Protein AF-A0A1L9W083-F1 (afdb_monomer)

Foldseek 3Di:
DPDPDDFDWDWAQLQDDPVQFDDDPNDTPDGHDSPRIDTDGLCNNLLSQCVVCVPVDCSNVVSVVVDPDPPVVNVVVVVCVVVVD

Nearest PDB structures (foldseek):
  4fev-assembly1_A  TM=6.764E-01  e=7.994E-02  Acinetobacter baumannii AYE
  4few-assembly7_B  TM=6.970E-01  e=1.121E-01  Acinetobacter baumannii AYE
  4feu-assembly3_C  TM=6.901E-01  e=1.283E-01  Acinetobacter baumannii AYE
  4gkh-assembly17_I  TM=6.845E-01  e=1.572E-01  Acinetobacter baumannii AYE
  4fex-assembly3_C  TM=6.445E-01  e=2.204E-01  Acinetobacter baumannii AYE

Sequence (85 aa):
MPSQYKHRNIFTHGDLRLANIKVKDGHVTGILDWEFSGWYPEYCEFAKALHIWKWRNDWTDYMVQIFKPYCAEYGAYQFLTEVLW

pLDDT: mean 88.89, std 10.41, range [39.16, 97.94]

InterPro domains:
  IPR002575 Aminoglycoside phosphotransferase [PF01636] (7-79)
  IPR011009 Protein kinase-like domain superfamily [SSF56112] (8-77)
  IPR051678 Aminoglycoside Phosphotransferase Enzymes [PTHR21310] (5-67)

Secondary structure (DSSP, 8-state):
---S--PPEEEE-S---GGGEEEETTEEEEE--GGG-EEEETHHHHHHHHHHHTTSSTHHHHHHHHS---HHHHHHHHHHHHHH-

Structure (mmCIF, N/CA/C/O backbone):
data_AF-A0A1L9W083-F1
#
_entry.id   AF-A0A1L9W083-F1
#
loop_
_atom_site.group_PDB
_atom_site.id
_atom_site.type_symbol
_atom_site.label_atom_id
_atom_site.label_alt_id
_atom_site.label_comp_id
_atom_site.label_asym_id
_atom_site.label_entity_id
_atom_site.label_seq_id
_atom_site.pdbx_PDB_ins_code
_atom_site.Cartn_x
_atom_site.Cartn_y
_atom_site.Cartn_z
_atom_site.occupancy
_atom_site.B_iso_or_equiv
_atom_site.auth_seq_id
_atom_site.auth_comp_id
_atom_site.auth_asym_id
_atom_site.auth_atom_id
_atom_site.pdbx_PDB_model_num
ATOM 1 N N . MET A 1 1 ? 15.630 1.824 -15.700 1.00 39.16 1 MET A N 1
ATOM 2 C CA . MET A 1 1 ? 15.817 0.387 -15.993 1.00 39.16 1 MET A CA 1
ATOM 3 C C . MET A 1 1 ? 14.667 -0.352 -15.334 1.00 39.16 1 MET A C 1
ATOM 5 O O . MET A 1 1 ? 14.522 -0.162 -14.130 1.00 39.16 1 MET A O 1
ATOM 9 N N . PRO A 1 2 ? 13.827 -1.119 -16.054 1.00 48.91 2 PRO A N 1
ATOM 10 C CA . PRO A 1 2 ? 12.915 -2.027 -15.370 1.00 48.91 2 PRO A CA 1
ATOM 11 C C . PRO A 1 2 ? 13.796 -2.976 -14.560 1.00 48.91 2 PRO A C 1
ATOM 13 O O . PRO A 1 2 ? 14.774 -3.514 -15.086 1.00 48.91 2 PRO A O 1
ATOM 16 N N . SER A 1 3 ? 13.548 -3.064 -13.259 1.00 56.31 3 SER A N 1
ATOM 17 C CA . SER A 1 3 ? 14.373 -3.868 -12.371 1.00 56.31 3 SER A CA 1
ATOM 18 C C . SER A 1 3 ? 14.357 -5.321 -12.868 1.00 56.31 3 SER A C 1
ATOM 20 O O . SER A 1 3 ? 13.319 -5.846 -13.258 1.00 56.31 3 SER A O 1
ATOM 22 N N . GLN A 1 4 ? 15.513 -5.990 -12.887 1.00 57.97 4 GLN A N 1
ATOM 23 C CA . GLN A 1 4 ? 15.640 -7.412 -13.260 1.00 57.97 4 GLN A CA 1
ATOM 24 C C . GLN A 1 4 ? 14.938 -8.359 -12.258 1.00 57.97 4 GLN A C 1
ATOM 26 O O . GLN A 1 4 ? 15.126 -9.574 -12.297 1.00 57.97 4 GLN A O 1
ATOM 31 N N . TYR A 1 5 ? 14.138 -7.816 -11.339 1.00 68.69 5 TYR A N 1
ATOM 32 C CA . TYR A 1 5 ? 13.434 -8.554 -10.310 1.00 68.69 5 TYR A CA 1
ATOM 33 C C . TYR A 1 5 ? 12.050 -8.945 -10.812 1.00 68.69 5 TYR A C 1
ATOM 35 O O . TYR A 1 5 ? 11.220 -8.110 -11.165 1.00 68.69 5 TYR A O 1
ATOM 43 N N . LYS A 1 6 ? 11.790 -10.252 -10.822 1.00 84.00 6 LYS A N 1
ATOM 44 C CA . LYS A 1 6 ? 10.454 -10.781 -11.068 1.00 84.00 6 LYS A CA 1
ATOM 45 C C . LYS A 1 6 ? 9.560 -10.419 -9.883 1.00 84.00 6 LYS A C 1
ATOM 47 O O . LYS A 1 6 ? 9.689 -11.007 -8.811 1.00 84.00 6 LYS A O 1
ATOM 52 N N . HIS A 1 7 ? 8.653 -9.474 -10.093 1.00 89.69 7 HIS A N 1
ATOM 53 C CA . HIS A 1 7 ? 7.618 -9.135 -9.120 1.00 89.69 7 HIS A CA 1
ATOM 54 C C . HIS A 1 7 ? 6.490 -10.159 -9.172 1.00 89.69 7 HIS A C 1
ATOM 56 O O . HIS A 1 7 ? 6.124 -10.650 -10.243 1.00 89.69 7 HIS A O 1
ATOM 62 N N . ARG A 1 8 ? 5.935 -10.501 -8.009 1.00 92.62 8 ARG A N 1
ATOM 63 C CA . ARG A 1 8 ? 4.723 -11.326 -7.947 1.00 92.62 8 ARG A CA 1
ATOM 64 C C . ARG A 1 8 ? 3.515 -10.461 -8.277 1.00 92.62 8 ARG A C 1
ATOM 66 O O . ARG A 1 8 ? 3.424 -9.338 -7.793 1.00 92.62 8 ARG A O 1
ATOM 73 N N . ASN A 1 9 ? 2.580 -11.008 -9.046 1.00 94.38 9 ASN A N 1
ATOM 74 C CA . ASN A 1 9 ? 1.262 -10.406 -9.198 1.00 94.38 9 ASN A CA 1
ATOM 75 C C . ASN A 1 9 ? 0.405 -10.829 -8.009 1.00 94.38 9 ASN A C 1
ATOM 77 O O . ASN A 1 9 ? 0.208 -12.023 -7.781 1.00 94.38 9 ASN A O 1
ATOM 81 N N . ILE A 1 10 ? -0.075 -9.852 -7.252 1.00 94.81 10 ILE A N 1
ATOM 82 C CA . ILE A 1 10 ? -0.927 -10.053 -6.083 1.00 94.81 10 ILE A CA 1
ATOM 83 C C . ILE A 1 10 ? -2.180 -9.197 -6.227 1.00 94.81 10 ILE A C 1
ATOM 85 O O . ILE A 1 10 ? -2.205 -8.242 -7.004 1.00 9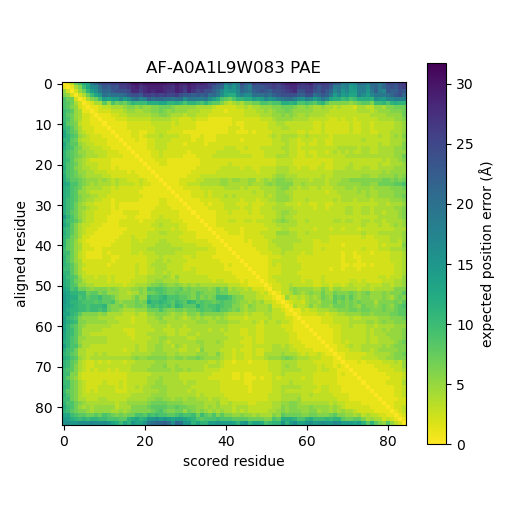4.81 10 ILE A O 1
ATOM 89 N N . PHE A 1 11 ? -3.218 -9.534 -5.472 1.00 96.44 11 PHE A N 1
ATOM 90 C CA . PHE A 1 11 ? -4.381 -8.670 -5.360 1.00 96.44 11 PHE A CA 1
ATOM 91 C C . PHE A 1 11 ? -4.038 -7.496 -4.434 1.00 96.44 11 PHE A C 1
ATOM 93 O O . PHE A 1 11 ? -3.837 -7.688 -3.236 1.00 96.44 11 PHE A O 1
ATOM 100 N N . THR A 1 12 ? -3.898 -6.304 -5.005 1.00 95.56 12 THR A N 1
ATOM 101 C CA . THR A 1 12 ? -3.586 -5.061 -4.289 1.00 95.56 12 THR A CA 1
ATOM 102 C C . THR A 1 12 ? -4.873 -4.295 -4.003 1.00 95.56 12 THR A C 1
ATOM 104 O O . THR A 1 12 ? -5.798 -4.325 -4.816 1.00 95.56 12 THR A O 1
ATOM 107 N N . HIS A 1 13 ? -4.906 -3.560 -2.899 1.00 95.88 13 HIS A N 1
ATOM 108 C CA . HIS A 1 13 ? -5.982 -2.656 -2.518 1.00 95.88 13 HIS A CA 1
ATOM 109 C C . HIS A 1 13 ? -6.054 -1.422 -3.429 1.00 95.88 13 HIS A C 1
ATOM 111 O O . HIS A 1 13 ? -7.129 -1.041 -3.877 1.00 95.88 13 HIS A O 1
ATOM 117 N N . GLY A 1 14 ? -4.909 -0.805 -3.736 1.00 93.19 14 GLY A N 1
ATOM 118 C CA . GLY A 1 14 ? -4.826 0.319 -4.677 1.00 93.19 14 GLY A CA 1
ATOM 119 C C . GLY A 1 14 ? -5.133 1.709 -4.100 1.00 93.19 14 GLY A C 1
ATOM 120 O O . GLY A 1 14 ? -4.724 2.690 -4.719 1.00 93.19 14 GLY A O 1
ATOM 121 N N . ASP A 1 15 ? -5.766 1.798 -2.925 1.00 93.25 15 ASP A N 1
ATOM 122 C CA . ASP A 1 15 ? -5.936 3.039 -2.138 1.00 93.25 15 ASP A CA 1
ATOM 123 C C . ASP A 1 15 ? -5.768 2.814 -0.616 1.00 93.25 15 ASP A C 1
ATOM 125 O O . ASP A 1 15 ? -6.654 3.097 0.196 1.00 93.25 15 ASP A O 1
ATOM 129 N N . LEU A 1 16 ? -4.671 2.173 -0.193 1.00 91.56 16 LEU A N 1
ATOM 130 C CA . LEU A 1 16 ? -4.483 1.817 1.219 1.00 91.56 16 LEU A CA 1
ATOM 131 C C . LEU A 1 16 ? -4.058 3.031 2.064 1.00 91.56 16 LEU A C 1
ATOM 133 O O . LEU A 1 16 ? -2.878 3.369 2.189 1.00 91.56 16 LEU A O 1
ATOM 137 N N . ARG A 1 17 ? -5.049 3.683 2.674 1.00 89.94 17 ARG A N 1
ATOM 138 C CA . ARG A 1 17 ? -4.894 4.855 3.550 1.00 89.94 17 ARG A CA 1
ATOM 139 C C . ARG A 1 17 ? -5.451 4.570 4.937 1.00 89.94 17 ARG A C 1
ATOM 141 O O . ARG A 1 17 ? -6.350 3.749 5.081 1.00 89.94 17 ARG A O 1
ATOM 148 N N . LEU A 1 18 ? -5.007 5.333 5.939 1.00 89.50 18 LEU A N 1
ATOM 149 C CA . LEU A 1 18 ? -5.543 5.265 7.309 1.00 89.50 18 LEU A CA 1
ATOM 150 C C . LEU A 1 18 ? -7.079 5.328 7.362 1.00 89.50 18 LEU A C 1
ATOM 152 O O . LEU A 1 18 ? -7.694 4.595 8.128 1.00 89.50 18 LEU A O 1
ATOM 156 N N . ALA A 1 19 ? -7.704 6.159 6.519 1.00 91.62 19 ALA A N 1
ATOM 157 C CA . ALA A 1 19 ? -9.163 6.292 6.447 1.00 91.62 19 ALA A CA 1
ATOM 158 C C . ALA A 1 19 ? -9.881 4.982 6.059 1.00 91.62 19 ALA A C 1
ATOM 160 O O . ALA A 1 19 ? -11.021 4.757 6.474 1.00 91.62 19 ALA A O 1
ATOM 161 N N . ASN A 1 20 ? -9.185 4.106 5.330 1.00 95.56 20 ASN A N 1
ATOM 162 C CA . ASN A 1 20 ? -9.695 2.845 4.802 1.00 95.56 20 ASN A CA 1
ATOM 163 C C . ASN A 1 20 ? -9.369 1.649 5.713 1.00 95.56 20 ASN A C 1
ATOM 165 O O . ASN A 1 20 ? -9.736 0.520 5.399 1.00 95.56 20 ASN A O 1
ATOM 169 N N . ILE A 1 21 ? -8.733 1.871 6.870 1.00 95.38 21 ILE A N 1
ATOM 170 C CA . ILE A 1 21 ? -8.400 0.820 7.839 1.00 95.38 21 ILE A CA 1
ATOM 171 C C . ILE A 1 21 ? -9.240 1.010 9.102 1.00 95.38 21 ILE A C 1
ATOM 173 O O . ILE A 1 21 ? -9.200 2.049 9.762 1.00 95.38 21 ILE A O 1
ATOM 177 N N . LYS A 1 22 ? -10.010 -0.015 9.471 1.00 97.81 22 LYS A N 1
ATOM 178 C CA . LYS A 1 22 ? -10.765 -0.043 10.727 1.00 97.81 22 LYS A CA 1
ATOM 179 C C . LYS A 1 22 ? -9.929 -0.704 11.811 1.00 97.81 22 LYS A C 1
ATOM 181 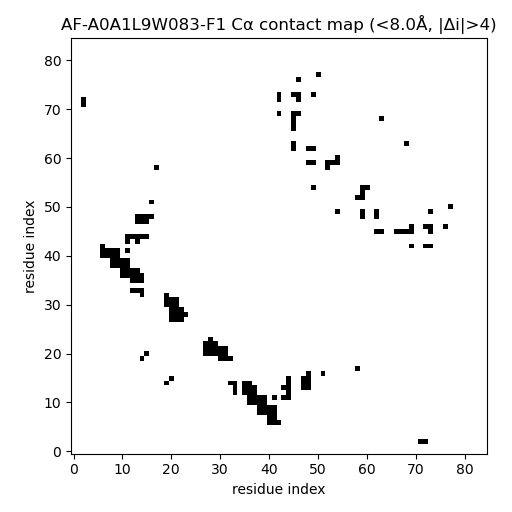O O . LYS A 1 22 ? -9.411 -1.802 11.616 1.00 97.81 22 LYS A O 1
ATOM 186 N N . VAL A 1 23 ? -9.834 -0.039 12.959 1.00 97.12 23 VAL A N 1
ATOM 187 C CA . VAL A 1 23 ? -9.118 -0.526 14.141 1.00 97.12 23 VAL A CA 1
ATOM 188 C C . VAL A 1 23 ? -10.070 -0.537 15.331 1.00 97.12 23 VAL A C 1
ATOM 190 O O . VAL A 1 23 ? -10.802 0.427 15.552 1.00 97.12 23 VAL A O 1
ATOM 193 N N . LYS A 1 24 ? -10.063 -1.626 16.099 1.00 97.75 24 LYS A N 1
ATOM 194 C CA . LYS A 1 24 ? -10.776 -1.751 17.373 1.00 97.75 24 LYS A CA 1
ATOM 195 C C . LYS A 1 24 ? -9.865 -2.452 18.374 1.00 97.75 24 LYS A C 1
ATOM 197 O O . LYS A 1 24 ? -9.276 -3.474 18.039 1.00 97.75 24 LYS A O 1
ATOM 202 N N . ASP A 1 25 ? -9.730 -1.888 19.572 1.00 97.44 25 ASP A N 1
ATOM 203 C CA . ASP A 1 25 ? -8.922 -2.457 20.662 1.00 97.44 25 ASP A CA 1
ATOM 204 C C . ASP A 1 25 ? -7.484 -2.813 20.225 1.00 97.44 25 ASP A C 1
ATOM 206 O O . ASP A 1 25 ? -6.960 -3.874 20.551 1.00 97.44 25 ASP A O 1
ATOM 210 N N . GLY A 1 26 ? -6.860 -1.950 19.412 1.00 94.88 26 GLY A N 1
ATOM 211 C CA . GLY A 1 26 ? -5.499 -2.142 18.888 1.00 94.88 26 GLY A CA 1
ATOM 212 C C . GLY A 1 26 ? -5.368 -3.126 17.718 1.00 94.88 26 GLY A C 1
ATOM 213 O O . GLY A 1 26 ? -4.263 -3.323 17.221 1.00 94.88 26 GLY A O 1
ATOM 214 N N . HIS A 1 27 ? -6.467 -3.716 17.244 1.00 95.75 27 HIS A N 1
ATOM 215 C CA . HIS A 1 27 ? -6.460 -4.713 16.174 1.00 95.75 27 HIS A CA 1
ATOM 216 C C . HIS A 1 27 ? -7.147 -4.191 14.914 1.00 95.75 27 HIS A C 1
ATOM 218 O O . HIS A 1 27 ? -8.191 -3.538 14.990 1.00 95.75 27 HIS A O 1
ATOM 224 N N . VAL A 1 28 ? -6.587 -4.517 13.746 1.00 95.75 28 VAL A N 1
ATOM 225 C CA . VAL A 1 28 ? -7.248 -4.265 12.459 1.00 95.75 28 VAL A CA 1
ATOM 226 C C . VAL A 1 28 ? -8.474 -5.169 12.355 1.00 95.75 28 VAL A C 1
ATOM 228 O O . VAL A 1 28 ? -8.359 -6.390 12.410 1.00 95.75 28 VAL A O 1
ATOM 231 N N . THR A 1 29 ? -9.650 -4.567 12.205 1.00 97.94 29 THR A N 1
ATOM 232 C CA . THR A 1 29 ? -10.935 -5.275 12.094 1.00 97.94 29 THR A CA 1
ATOM 233 C C . THR A 1 29 ? -11.498 -5.280 10.681 1.00 97.94 29 THR A C 1
ATOM 235 O O . THR A 1 29 ? -12.414 -6.047 10.393 1.00 97.94 29 THR A O 1
ATOM 238 N N . GLY A 1 30 ? -10.954 -4.454 9.788 1.00 97.50 30 GLY A N 1
ATOM 239 C CA . GLY A 1 30 ? -11.358 -4.441 8.392 1.00 97.50 30 GLY A CA 1
ATOM 240 C C . GLY A 1 30 ? -10.552 -3.470 7.544 1.00 97.50 30 GLY A C 1
ATOM 241 O O . GLY A 1 30 ? -9.992 -2.494 8.047 1.00 97.50 30 GLY A O 1
ATOM 242 N N . ILE A 1 31 ? -10.539 -3.753 6.246 1.00 97.25 31 ILE A N 1
ATOM 243 C CA . ILE A 1 31 ? -10.039 -2.871 5.191 1.00 97.25 31 ILE A CA 1
ATOM 244 C C . ILE A 1 31 ? -11.237 -2.558 4.296 1.00 97.25 31 ILE A C 1
ATOM 246 O O . ILE A 1 31 ? -11.937 -3.474 3.856 1.00 97.25 31 ILE A O 1
ATOM 250 N N . LEU A 1 32 ? -11.506 -1.275 4.099 1.00 97.75 32 LEU A N 1
ATOM 251 C CA . LEU A 1 32 ? -12.649 -0.747 3.360 1.00 97.75 32 LEU A CA 1
ATOM 252 C C . LEU A 1 32 ? -12.196 -0.164 2.022 1.00 97.75 32 LEU A C 1
ATOM 254 O O . LEU A 1 32 ? -11.016 0.092 1.854 1.00 97.75 32 LEU A O 1
ATOM 258 N N . ASP A 1 33 ? -13.157 0.132 1.147 1.00 96.81 33 ASP A N 1
ATOM 259 C CA . ASP A 1 33 ? -12.941 0.926 -0.073 1.00 96.81 33 ASP A CA 1
ATOM 260 C C . ASP A 1 33 ? -12.072 0.249 -1.154 1.00 96.81 33 ASP A C 1
ATOM 262 O O . ASP A 1 33 ? -11.063 0.760 -1.635 1.00 96.81 33 ASP A O 1
ATOM 266 N N . TRP A 1 34 ? -12.503 -0.949 -1.560 1.00 97.19 34 TRP A N 1
ATOM 267 C CA . TRP A 1 34 ? -11.811 -1.805 -2.530 1.00 97.19 34 TRP A CA 1
ATOM 268 C C . TRP A 1 34 ? -12.055 -1.427 -4.004 1.00 97.19 34 TRP A C 1
ATOM 270 O O . TRP A 1 34 ? -11.746 -2.221 -4.893 1.00 97.19 34 TRP A O 1
ATOM 280 N N . GLU A 1 35 ? -12.621 -0.260 -4.313 1.00 97.31 35 GLU A N 1
ATOM 281 C CA . GLU A 1 35 ? -13.014 0.089 -5.690 1.00 97.31 35 GLU A CA 1
ATOM 282 C C . GLU A 1 35 ? -11.826 0.211 -6.665 1.00 97.31 35 GLU A C 1
ATOM 284 O O . GLU A 1 35 ? -11.972 -0.048 -7.859 1.00 97.31 35 GLU A O 1
ATOM 289 N N . PHE A 1 36 ? -10.629 0.516 -6.150 1.00 94.06 36 PHE A N 1
ATOM 290 C CA . PHE A 1 36 ? -9.379 0.591 -6.922 1.00 94.06 36 PHE A CA 1
ATOM 291 C C . PHE A 1 36 ? -8.543 -0.692 -6.884 1.00 94.06 36 PHE A C 1
ATOM 293 O O . PHE A 1 36 ? -7.399 -0.709 -7.362 1.00 94.06 36 PHE A O 1
ATO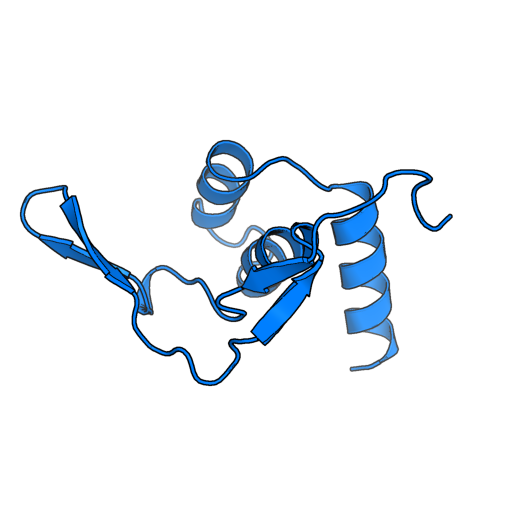M 300 N N . SER A 1 37 ? -9.096 -1.759 -6.313 1.00 96.50 37 SER A N 1
ATOM 301 C CA . SER A 1 37 ? -8.381 -3.016 -6.153 1.00 96.50 37 SER A CA 1
ATOM 302 C C . SER A 1 37 ? -8.226 -3.779 -7.463 1.00 96.50 37 SER A C 1
ATOM 304 O O . SER A 1 37 ? -8.959 -3.592 -8.435 1.00 96.50 37 SER A O 1
ATOM 306 N N . GLY A 1 38 ? -7.226 -4.653 -7.508 1.00 97.00 38 GLY A N 1
ATOM 307 C CA . GLY A 1 38 ? -6.973 -5.474 -8.682 1.00 97.00 38 GLY A CA 1
ATOM 308 C C . GLY A 1 38 ? -5.680 -6.264 -8.591 1.00 97.00 38 GLY A C 1
ATOM 309 O O . GLY A 1 38 ? -4.933 -6.168 -7.620 1.00 97.00 38 GLY A O 1
ATOM 310 N N . TRP A 1 39 ? -5.414 -7.060 -9.624 1.00 97.00 39 TRP A N 1
ATOM 311 C CA . TRP A 1 39 ? -4.186 -7.842 -9.730 1.00 97.00 39 TRP A CA 1
ATOM 312 C C . TRP A 1 39 ? -3.073 -7.003 -10.348 1.00 97.00 39 TRP A C 1
ATOM 314 O O . TRP A 1 39 ? -3.092 -6.723 -11.546 1.00 97.00 39 TRP A O 1
ATOM 324 N N . TYR A 1 40 ? -2.088 -6.643 -9.533 1.00 94.88 40 TYR A N 1
ATOM 325 C CA . TYR A 1 40 ? -0.945 -5.834 -9.944 1.00 94.88 40 TYR A CA 1
ATOM 326 C C . TYR A 1 40 ? 0.353 -6.422 -9.383 1.00 94.88 40 TYR A C 1
ATOM 328 O O . TYR A 1 40 ? 0.319 -7.229 -8.446 1.00 94.88 40 TYR A O 1
ATOM 336 N N . PRO A 1 41 ? 1.516 -6.035 -9.928 1.00 95.00 41 PRO A N 1
ATOM 337 C CA . PRO A 1 41 ? 2.787 -6.313 -9.280 1.00 95.00 41 PRO A CA 1
ATOM 338 C C . PRO A 1 41 ? 2.789 -5.854 -7.814 1.00 95.00 41 PRO A C 1
ATOM 340 O O . PRO A 1 41 ? 2.293 -4.778 -7.493 1.00 95.00 41 PRO A O 1
ATOM 343 N N . GLU A 1 42 ? 3.387 -6.642 -6.924 1.00 92.06 42 GLU A N 1
ATOM 344 C CA . GLU A 1 42 ? 3.414 -6.384 -5.475 1.00 92.06 42 GLU A CA 1
ATOM 345 C C . GLU A 1 42 ? 3.986 -5.009 -5.083 1.00 92.06 42 GLU A C 1
ATOM 347 O O . GLU A 1 42 ? 3.578 -4.444 -4.071 1.00 92.06 42 GLU A O 1
ATOM 352 N N . TYR A 1 43 ? 4.863 -4.419 -5.905 1.00 92.75 43 TYR A N 1
ATOM 353 C CA . TYR A 1 43 ? 5.378 -3.066 -5.672 1.00 92.75 43 TYR A CA 1
ATOM 354 C C . TYR A 1 43 ? 4.311 -1.973 -5.837 1.00 92.75 43 TYR A C 1
ATOM 356 O O . TYR A 1 43 ? 4.503 -0.865 -5.337 1.00 92.75 43 TYR A O 1
ATOM 364 N N . CYS A 1 44 ? 3.213 -2.238 -6.556 1.00 94.00 44 CYS A N 1
ATOM 365 C CA . CYS A 1 44 ? 2.187 -1.236 -6.839 1.00 94.00 44 CYS A CA 1
ATOM 366 C C . CYS A 1 44 ? 1.494 -0.752 -5.565 1.00 94.00 44 CYS A C 1
ATOM 368 O O . CYS A 1 44 ? 1.228 0.443 -5.462 1.00 94.00 44 CYS A O 1
ATOM 370 N N . GLU A 1 45 ? 1.248 -1.635 -4.591 1.00 93.44 45 GLU A N 1
ATOM 371 C CA . GLU A 1 45 ? 0.660 -1.240 -3.304 1.00 93.44 45 GLU A CA 1
ATOM 372 C C . GLU A 1 45 ? 1.590 -0.277 -2.559 1.00 93.44 45 GLU A C 1
ATOM 374 O O . GLU A 1 45 ? 1.178 0.816 -2.179 1.00 93.44 45 GLU A O 1
ATOM 379 N N . PHE A 1 46 ? 2.876 -0.633 -2.451 1.00 91.50 46 PHE A N 1
ATOM 380 C CA . PHE A 1 46 ? 3.901 0.222 -1.853 1.00 91.50 46 PHE A CA 1
ATOM 381 C C . PHE A 1 46 ? 3.966 1.586 -2.554 1.00 91.50 46 PHE A C 1
ATOM 383 O O . PHE A 1 46 ? 3.840 2.628 -1.915 1.00 91.50 46 PHE A O 1
ATOM 390 N N . ALA A 1 47 ? 4.107 1.595 -3.882 1.00 92.38 47 ALA A N 1
ATOM 391 C CA . ALA A 1 47 ? 4.282 2.833 -4.630 1.00 92.38 47 ALA A CA 1
ATOM 392 C C . ALA A 1 47 ? 3.073 3.776 -4.505 1.00 92.38 47 ALA A C 1
ATOM 394 O O . ALA A 1 47 ? 3.248 4.983 -4.321 1.00 92.38 47 ALA A O 1
ATOM 395 N N . LYS A 1 48 ? 1.852 3.229 -4.556 1.00 91.00 48 LYS A N 1
ATOM 396 C CA . LYS A 1 48 ? 0.613 3.998 -4.393 1.00 91.00 48 LYS A CA 1
ATOM 397 C C . LYS A 1 48 ? 0.446 4.518 -2.966 1.00 91.00 48 LYS A C 1
ATOM 399 O O . LYS A 1 48 ? 0.196 5.711 -2.799 1.00 91.00 48 LYS A O 1
ATOM 404 N N . ALA A 1 49 ? 0.655 3.674 -1.953 1.00 89.19 49 ALA A N 1
ATOM 405 C CA . ALA A 1 49 ? 0.534 4.056 -0.545 1.00 89.19 49 ALA A CA 1
ATOM 406 C C . ALA A 1 49 ? 1.466 5.225 -0.171 1.00 89.19 49 ALA A C 1
ATOM 408 O O . ALA A 1 49 ? 1.040 6.157 0.516 1.00 89.19 49 ALA A O 1
ATOM 409 N N . LEU A 1 50 ? 2.709 5.223 -0.675 1.00 88.62 50 LEU A N 1
ATOM 410 C CA . LEU A 1 50 ? 3.658 6.325 -0.476 1.00 88.62 50 LEU A CA 1
ATOM 411 C C . LEU A 1 50 ? 3.274 7.577 -1.286 1.00 88.62 50 LEU A C 1
ATOM 413 O O . LEU A 1 50 ? 3.371 8.698 -0.780 1.00 88.62 50 LEU A O 1
ATOM 417 N N . HIS A 1 51 ? 2.810 7.408 -2.530 1.00 86.31 51 HIS A N 1
ATOM 418 C CA . HIS A 1 51 ? 2.450 8.533 -3.399 1.00 86.31 51 HIS A CA 1
ATOM 419 C C . HIS A 1 51 ? 1.261 9.338 -2.860 1.00 86.31 51 HIS A C 1
ATOM 421 O O . HIS A 1 51 ? 1.231 10.552 -3.032 1.00 86.31 51 HIS A O 1
ATOM 427 N N . ILE A 1 52 ? 0.291 8.693 -2.209 1.00 82.81 52 ILE A N 1
ATOM 428 C CA . ILE A 1 52 ? -0.898 9.365 -1.665 1.00 82.81 52 ILE A CA 1
ATOM 429 C C . ILE A 1 52 ? -0.513 10.468 -0.674 1.00 82.81 52 ILE A C 1
ATOM 431 O O . ILE A 1 52 ? -1.049 11.576 -0.732 1.00 82.81 52 ILE A O 1
ATOM 435 N N . TRP A 1 53 ? 0.400 10.162 0.251 1.00 79.62 53 TRP A N 1
ATOM 436 C CA . TRP A 1 53 ? 0.736 11.070 1.346 1.00 79.62 53 TRP A CA 1
ATOM 437 C C . TRP A 1 53 ? 2.008 11.874 1.096 1.00 79.62 53 TRP A C 1
ATOM 439 O O . TRP A 1 53 ? 2.178 12.897 1.752 1.00 79.62 53 TRP A O 1
ATOM 449 N N . LYS A 1 54 ? 2.869 11.481 0.143 1.00 78.19 54 LYS A N 1
ATOM 450 C CA . LYS A 1 54 ? 4.106 12.193 -0.242 1.00 78.19 54 LYS A CA 1
ATOM 451 C C . LYS A 1 54 ? 4.904 12.717 0.965 1.00 78.19 54 LYS A C 1
ATOM 453 O O . LYS A 1 54 ? 5.337 13.867 0.947 1.00 78.19 54 LYS A O 1
ATOM 458 N N . TRP A 1 55 ? 5.057 11.912 2.020 1.00 77.44 55 TRP A N 1
ATOM 459 C CA . TRP A 1 55 ? 5.784 12.294 3.244 1.00 77.44 55 TRP A CA 1
ATOM 460 C C . TRP A 1 55 ? 5.180 13.472 4.031 1.00 77.44 55 TRP A C 1
ATOM 462 O O . TRP A 1 55 ? 5.867 14.12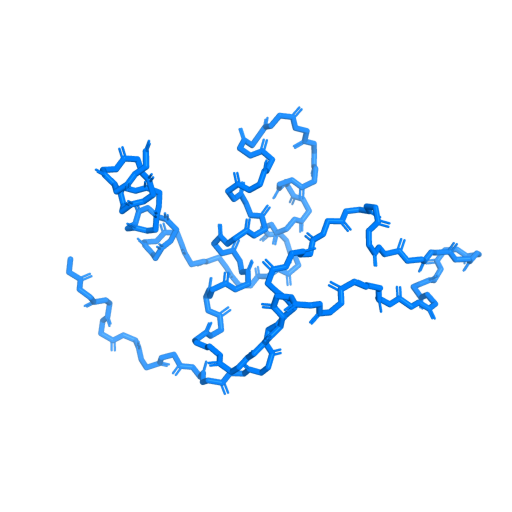7 4.807 1.00 77.44 55 TRP A O 1
ATOM 472 N N . ARG A 1 56 ? 3.883 13.759 3.859 1.00 80.88 56 ARG A N 1
ATOM 473 C CA . ARG A 1 56 ? 3.173 14.809 4.616 1.00 80.88 56 ARG A CA 1
ATOM 474 C C . ARG A 1 56 ? 2.813 14.397 6.047 1.00 80.88 56 ARG A C 1
ATOM 476 O O . ARG A 1 56 ? 2.347 15.236 6.812 1.00 80.88 56 ARG A O 1
ATOM 483 N N . ASN A 1 57 ? 2.981 13.123 6.388 1.00 83.88 57 ASN A N 1
ATOM 484 C CA . ASN A 1 57 ? 2.772 12.559 7.718 1.00 83.88 57 ASN A CA 1
ATOM 485 C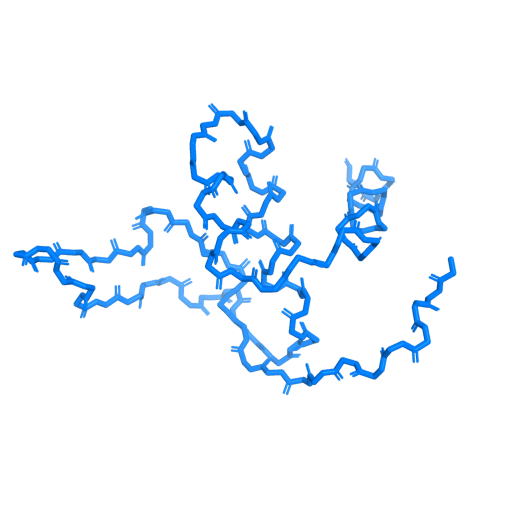 C . ASN A 1 57 ? 3.611 11.280 7.910 1.00 83.88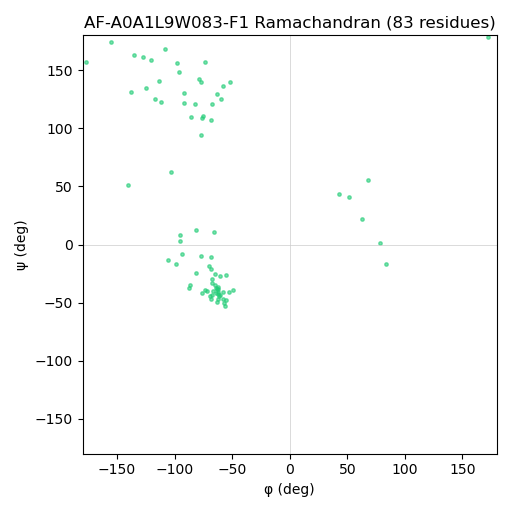 57 ASN A C 1
ATOM 487 O O . ASN A 1 57 ? 4.228 10.767 6.969 1.00 83.88 57 ASN A O 1
ATOM 491 N N . ASP A 1 58 ? 3.571 10.763 9.137 1.00 87.44 58 ASP A N 1
ATOM 492 C CA . ASP A 1 58 ? 4.256 9.550 9.598 1.00 87.44 58 ASP A CA 1
ATOM 493 C C . ASP A 1 58 ? 3.710 8.251 8.981 1.00 87.44 58 ASP A C 1
ATOM 495 O O . ASP A 1 58 ? 4.349 7.206 9.076 1.00 87.44 58 ASP A O 1
ATOM 499 N N . TRP A 1 59 ? 2.569 8.287 8.279 1.00 85.62 59 TRP A N 1
ATOM 500 C CA . TRP A 1 59 ? 2.040 7.122 7.558 1.00 85.62 59 TRP A CA 1
ATOM 501 C C . TRP A 1 59 ? 3.081 6.521 6.617 1.00 85.62 59 TRP A C 1
ATOM 503 O O . TRP A 1 59 ? 3.233 5.304 6.544 1.00 85.62 59 TRP A O 1
ATOM 513 N N . THR A 1 60 ? 3.833 7.381 5.932 1.00 84.81 60 THR A N 1
ATOM 514 C CA . THR A 1 60 ? 4.877 6.959 4.995 1.00 84.81 60 THR A CA 1
ATOM 515 C C . THR A 1 60 ? 5.987 6.181 5.711 1.00 84.81 60 THR A C 1
ATOM 517 O O . THR A 1 60 ? 6.436 5.156 5.195 1.00 84.81 60 THR A O 1
ATOM 520 N N . ASP A 1 61 ? 6.344 6.593 6.933 1.00 88.38 61 ASP A N 1
ATOM 521 C CA . ASP A 1 61 ? 7.339 5.920 7.779 1.00 88.38 61 ASP A CA 1
ATOM 522 C C . ASP A 1 61 ? 6.860 4.538 8.244 1.00 88.38 61 ASP A C 1
ATOM 524 O O . ASP A 1 61 ? 7.656 3.604 8.355 1.00 88.38 61 ASP A O 1
ATOM 528 N N . TYR A 1 62 ? 5.555 4.362 8.472 1.00 88.19 62 TYR A N 1
ATOM 529 C CA . TYR A 1 62 ? 4.983 3.042 8.753 1.00 88.19 62 TYR A CA 1
ATOM 530 C C . TYR A 1 62 ? 4.909 2.165 7.499 1.00 88.19 62 TYR A C 1
ATOM 532 O O . TYR A 1 62 ? 5.201 0.971 7.566 1.00 88.19 62 TYR A O 1
ATOM 540 N N . MET A 1 63 ? 4.565 2.728 6.336 1.00 88.25 63 MET A N 1
ATOM 541 C CA . MET A 1 63 ? 4.483 1.967 5.081 1.00 88.25 63 MET A CA 1
ATOM 542 C C . MET A 1 63 ? 5.829 1.374 4.669 1.00 88.25 63 MET A C 1
ATOM 544 O O . MET A 1 63 ? 5.865 0.230 4.220 1.00 88.25 63 MET A O 1
ATOM 548 N N . VAL A 1 64 ? 6.938 2.091 4.875 1.00 88.31 64 VAL A N 1
ATOM 549 C CA . VAL A 1 64 ? 8.284 1.551 4.600 1.00 88.31 64 VAL A CA 1
ATOM 550 C C . VAL A 1 64 ? 8.717 0.450 5.572 1.00 88.31 64 VAL A C 1
ATOM 552 O O . VAL A 1 64 ? 9.622 -0.312 5.243 1.00 88.31 64 VAL A O 1
ATOM 555 N N . GLN A 1 65 ? 8.081 0.346 6.743 1.00 89.88 65 GLN A N 1
ATOM 556 C CA . GLN A 1 65 ? 8.312 -0.739 7.704 1.00 89.88 65 GLN A CA 1
ATOM 557 C C . GLN A 1 65 ? 7.421 -1.957 7.427 1.00 89.88 65 GLN A C 1
ATOM 559 O O . GLN A 1 65 ? 7.856 -3.093 7.603 1.00 89.88 65 GLN A O 1
ATOM 564 N N . ILE A 1 66 ? 6.171 -1.725 7.013 1.00 89.12 66 ILE A N 1
ATOM 565 C CA . ILE A 1 66 ? 5.175 -2.776 6.756 1.00 89.12 66 ILE A CA 1
ATOM 566 C C . IL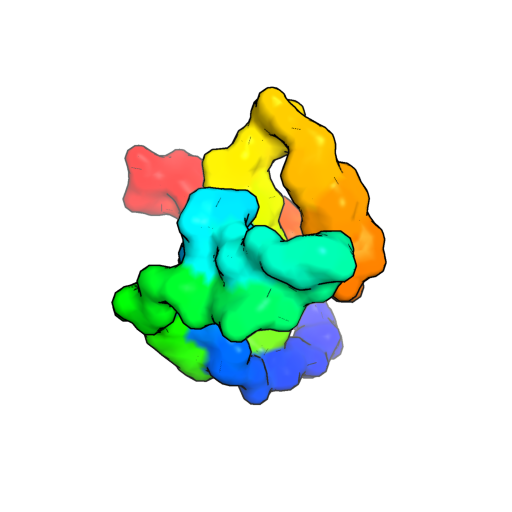E A 1 66 ? 5.444 -3.482 5.425 1.00 89.12 66 ILE A C 1
ATOM 568 O O . ILE A 1 66 ? 5.328 -4.705 5.329 1.00 89.12 66 ILE A O 1
ATOM 572 N N . PHE A 1 67 ? 5.794 -2.723 4.389 1.00 89.50 67 PHE A N 1
ATOM 573 C CA . PHE A 1 67 ? 6.043 -3.263 3.061 1.00 89.50 67 PHE A CA 1
ATOM 574 C C . PHE A 1 67 ? 7.528 -3.479 2.800 1.00 89.50 67 PHE A C 1
ATOM 576 O O . PHE A 1 67 ? 8.398 -2.800 3.340 1.00 89.50 67 PHE A O 1
ATOM 583 N N . LYS A 1 68 ? 7.822 -4.389 1.867 1.00 88.56 68 LYS A N 1
ATOM 584 C CA . LYS A 1 68 ? 9.154 -4.457 1.271 1.00 88.56 68 LYS A CA 1
ATOM 585 C C . LYS A 1 68 ? 9.428 -3.142 0.515 1.00 88.56 68 LYS A C 1
ATOM 587 O O . LYS A 1 68 ? 8.596 -2.747 -0.301 1.00 88.56 68 LYS A O 1
ATOM 592 N N . PRO A 1 69 ? 10.573 -2.475 0.739 1.00 87.62 69 PRO A N 1
ATOM 593 C CA . PRO A 1 69 ? 10.864 -1.200 0.094 1.00 87.62 69 PRO A CA 1
ATOM 594 C C . PRO A 1 69 ? 11.243 -1.401 -1.380 1.00 87.62 69 PRO A C 1
ATOM 596 O O . PRO A 1 69 ? 12.315 -1.918 -1.698 1.00 87.62 69 PRO A O 1
ATOM 599 N N . TYR A 1 70 ? 10.370 -0.959 -2.285 1.00 90.00 70 TYR A N 1
ATOM 600 C CA . TYR A 1 70 ? 10.585 -0.957 -3.739 1.00 90.00 70 TYR A CA 1
ATOM 601 C C . TYR A 1 70 ? 10.938 0.457 -4.224 1.00 90.00 70 TYR A C 1
ATOM 603 O O . TYR A 1 70 ? 10.181 1.100 -4.952 1.00 90.00 70 TYR A O 1
ATOM 611 N N . CYS A 1 71 ? 12.067 1.000 -3.751 1.00 88.81 71 CYS A N 1
ATOM 612 C CA . CYS A 1 71 ? 12.423 2.409 -3.964 1.00 88.81 71 CYS A CA 1
ATOM 613 C C . CYS A 1 71 ? 12.613 2.776 -5.446 1.00 88.81 71 CYS A C 1
ATOM 615 O O . CYS A 1 71 ? 12.241 3.874 -5.856 1.00 88.81 71 CYS A O 1
ATOM 617 N N . ALA A 1 72 ? 13.172 1.869 -6.255 1.00 90.88 72 ALA A N 1
ATOM 618 C CA . ALA A 1 72 ? 13.374 2.107 -7.685 1.00 90.88 72 ALA A CA 1
ATOM 619 C C . ALA A 1 72 ? 12.033 2.174 -8.434 1.00 90.88 72 ALA A C 1
ATOM 621 O O . ALA A 1 72 ? 11.820 3.061 -9.260 1.00 90.88 72 ALA A O 1
ATOM 622 N N . GLU A 1 73 ? 11.117 1.263 -8.112 1.00 92.69 73 GLU A N 1
ATOM 623 C CA . GLU A 1 73 ? 9.767 1.216 -8.662 1.00 92.69 73 GLU A CA 1
ATOM 624 C C . GLU A 1 73 ? 8.941 2.424 -8.216 1.00 92.69 73 GLU A C 1
ATOM 626 O O . GLU A 1 73 ? 8.239 3.009 -9.036 1.00 92.69 73 GLU A O 1
ATOM 631 N N . TYR A 1 74 ? 9.067 2.848 -6.955 1.00 91.38 74 TYR A N 1
ATOM 632 C CA . TYR A 1 74 ? 8.445 4.080 -6.469 1.00 91.38 74 TYR A CA 1
ATOM 633 C C . TYR A 1 74 ? 8.964 5.313 -7.215 1.00 91.38 74 TYR A C 1
ATOM 635 O O . TYR A 1 74 ? 8.160 6.134 -7.649 1.00 91.38 74 TYR A O 1
ATOM 643 N N . GLY A 1 75 ? 10.279 5.427 -7.431 1.00 91.56 75 GLY A N 1
ATOM 644 C CA . GLY A 1 75 ? 10.858 6.523 -8.212 1.00 91.56 75 GLY A CA 1
ATOM 645 C C . GLY A 1 75 ? 10.340 6.558 -9.653 1.00 91.56 75 GLY A C 1
ATOM 646 O O . GLY A 1 75 ? 9.950 7.615 -10.148 1.00 91.56 75 GLY A O 1
ATOM 647 N N . ALA A 1 76 ? 10.258 5.397 -10.310 1.00 91.44 76 ALA A N 1
ATOM 648 C CA . ALA A 1 76 ? 9.664 5.288 -11.642 1.00 91.44 76 ALA A CA 1
ATOM 649 C C . ALA A 1 76 ? 8.168 5.647 -11.642 1.00 91.44 76 ALA A C 1
ATOM 651 O O . ALA A 1 76 ? 7.707 6.354 -12.536 1.00 91.44 76 ALA A O 1
ATOM 652 N N . TYR A 1 77 ? 7.416 5.193 -10.636 1.00 91.69 77 TYR A N 1
ATOM 653 C CA . TYR A 1 77 ? 6.000 5.512 -10.477 1.00 91.69 77 TYR A CA 1
ATOM 654 C C . TYR A 1 77 ? 5.780 7.016 -10.282 1.00 91.69 77 TYR A C 1
ATOM 656 O O . TYR A 1 77 ? 4.949 7.589 -10.975 1.00 91.69 77 TYR A O 1
ATOM 664 N N . GLN A 1 78 ? 6.553 7.666 -9.404 1.00 90.62 78 GLN A N 1
ATOM 665 C CA . GLN A 1 78 ? 6.490 9.115 -9.182 1.00 90.62 78 GLN A CA 1
ATOM 666 C C . GLN A 1 78 ? 6.740 9.891 -10.477 1.00 90.62 78 GLN A C 1
ATOM 668 O O . GLN A 1 78 ? 5.899 10.703 -10.857 1.00 90.62 78 GLN A O 1
ATOM 673 N N . PHE A 1 79 ? 7.819 9.567 -11.197 1.00 91.06 79 PHE A N 1
ATOM 674 C CA . PHE A 1 79 ? 8.124 10.189 -12.486 1.00 91.06 79 PHE A CA 1
ATOM 675 C C . PHE A 1 79 ? 6.962 10.048 -13.478 1.00 91.06 79 PHE A C 1
ATOM 677 O O . PHE A 1 79 ? 6.533 11.029 -14.077 1.00 91.06 79 PHE A O 1
ATOM 684 N N . LEU A 1 80 ? 6.405 8.840 -13.623 1.00 90.38 80 LEU A N 1
ATOM 685 C CA . LEU A 1 80 ? 5.268 8.610 -14.517 1.00 90.38 80 LEU A CA 1
ATOM 686 C C . LEU A 1 80 ? 4.032 9.410 -14.094 1.00 90.38 80 LEU A C 1
ATOM 688 O O . LEU A 1 80 ? 3.366 9.984 -14.950 1.00 90.38 80 LEU A O 1
ATOM 692 N N . THR A 1 81 ? 3.727 9.471 -12.796 1.00 87.69 81 THR A N 1
ATOM 693 C CA . THR A 1 81 ? 2.569 10.227 -12.304 1.00 87.69 81 THR A CA 1
ATOM 694 C C . THR A 1 81 ? 2.705 11.735 -12.479 1.00 87.69 81 THR A C 1
ATOM 696 O O . THR A 1 81 ? 1.687 12.378 -12.654 1.00 87.69 81 THR A O 1
ATOM 699 N N . GLU A 1 82 ? 3.918 12.291 -12.450 1.00 87.62 82 GLU A N 1
ATOM 700 C CA . GLU A 1 82 ? 4.160 13.730 -12.658 1.00 87.62 82 GLU A CA 1
ATOM 701 C C . GLU A 1 82 ? 4.192 14.131 -14.138 1.00 87.62 82 GLU A C 1
ATOM 703 O O . GLU A 1 82 ? 3.989 15.292 -14.472 1.00 87.62 82 GLU A O 1
ATOM 708 N N . VAL A 1 83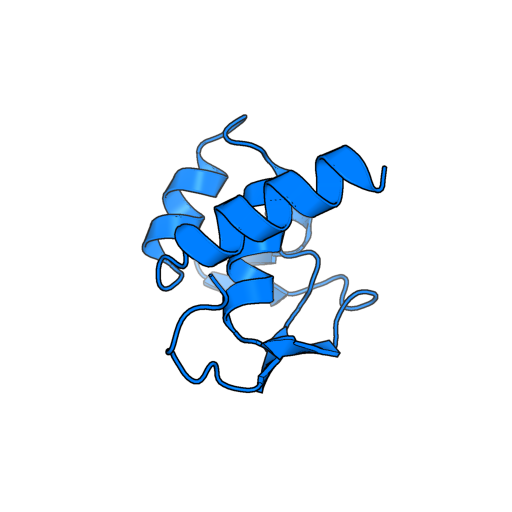 ? 4.499 13.189 -15.032 1.00 90.75 83 VAL A N 1
ATOM 709 C CA . VAL A 1 83 ? 4.537 13.443 -16.481 1.00 90.75 83 VAL A CA 1
ATOM 710 C C . VAL A 1 83 ? 3.159 13.275 -17.117 1.00 90.75 83 VAL A C 1
ATOM 712 O O . VAL A 1 83 ? 2.842 13.954 -18.092 1.00 90.75 83 VAL A O 1
ATOM 715 N N . LEU A 1 84 ? 2.363 12.328 -16.617 1.00 83.56 84 LEU A N 1
ATOM 716 C CA . LEU A 1 84 ? 1.085 11.943 -17.221 1.00 83.56 84 LEU A CA 1
ATOM 717 C C . LEU A 1 84 ? -0.130 12.677 -16.629 1.00 83.56 84 LEU A C 1
ATOM 719 O O . LEU A 1 84 ? -1.220 12.536 -17.183 1.00 83.56 84 LEU A O 1
ATOM 723 N N . TRP A 1 85 ? 0.048 13.435 -15.544 1.00 68.62 85 TRP A N 1
ATOM 724 C CA . TRP A 1 85 ? -0.993 14.179 -14.826 1.00 68.62 85 TRP A CA 1
ATOM 725 C C . TRP A 1 85 ? -0.449 15.51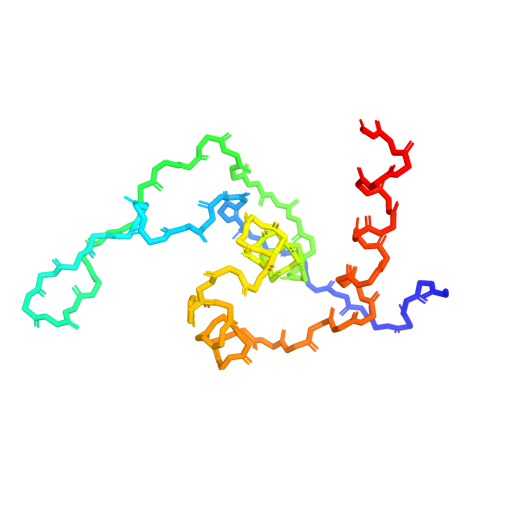4 -14.325 1.00 68.62 85 TRP A C 1
ATOM 727 O O . TRP A 1 85 ? -1.240 16.483 -14.301 1.00 68.62 85 TRP A O 1
#

Solvent-accessible surface area (backbone atoms only — not comparable to full-atom values): 5246 Å² total; per-residue (Å²): 126,85,69,96,66,87,68,56,73,36,82,33,49,60,62,71,45,76,91,32,49,42,70,55,97,94,36,82,76,46,78,52,74,61,86,61,39,47,80,36,48,57,56,52,42,53,36,44,42,39,60,75,52,67,71,76,51,67,65,43,64,50,49,57,69,76,38,80,79,50,64,70,60,31,52,53,49,52,52,51,54,66,74,78,104

Mean predicted aligned error: 4.69 Å

Radius of gyration: 13.48 Å; Cα contacts (8 Å, |Δi|>4): 98; chains: 1; bounding box: 29×26×38 Å

Organism: NCBI:txid1160497